Protein AF-A0A847LRG6-F1 (afdb_monomer)

Radius of gyration: 13.57 Å; Cα contacts (8 Å, |Δi|>4): 171; chains: 1; bounding box: 31×30×33 Å

Sequence (98 aa):
MFSDGTNLFCYFDINKYKGLIFVQIKDHVNNNVHLLDDDYLIDLSKAKSSSLKGFIIATNPLNELIDENWETFMPGELIVFKYGEMIYSSTGRKIKNF

Mean predicted aligned error: 6.4 Å

Nearest PDB structures (foldseek):
  5flv-assembly4_M  TM=1.477E-01  e=2.340E+00  Mus musculus
  4s0h-assembly1_A  TM=1.942E-01  e=5.214E+00  Homo sapiens
  5flv-assembly1_A  TM=1.985E-01  e=8.241E+00  Mus musculus
  1ut2-assembly1_A  TM=1.638E-01  e=9.785E+00  Escherichia coli

Solvent-accessible surface area (backbone atoms only — not comparable to full-atom values): 5963 Å² total; per-residue (Å²): 113,53,67,83,88,62,45,40,42,40,65,35,47,66,86,54,77,66,62,46,32,35,32,74,46,52,80,76,66,60,74,75,46,51,44,43,55,102,90,44,80,45,68,49,47,75,59,80,53,101,60,62,55,26,68,52,74,39,60,63,85,35,69,75,52,56,88,50,83,66,41,72,62,52,68,59,28,41,38,33,33,41,92,50,32,53,80,45,44,77,79,66,63,83,67,62,79,135

Secondary structure (DSSP, 8-state):
-EE-SSEEEEE--TT--S--EEEEE-TTS-S--EEEETTEEEEGGGS--TT--EEEEESS--GGGTTS--EEPPTT-EEEEETTEEEEETT-------

Structure (mmCIF, N/CA/C/O backbone):
data_AF-A0A847LRG6-F1
#
_entry.id   AF-A0A847LRG6-F1
#
loop_
_atom_site.group_PDB
_atom_site.id
_atom_site.type_symbol
_atom_site.label_atom_id
_atom_site.label_alt_id
_atom_site.label_comp_id
_atom_site.label_asym_id
_atom_site.label_entity_id
_atom_site.label_seq_id
_atom_site.pdbx_PDB_ins_code
_atom_site.Cartn_x
_atom_site.Cartn_y
_atom_site.Cartn_z
_atom_site.occupancy
_atom_site.B_iso_or_equiv
_atom_site.auth_seq_id
_atom_site.auth_comp_id
_atom_site.auth_asym_id
_atom_site.auth_atom_id
_atom_site.pdbx_PDB_model_num
ATOM 1 N N . MET A 1 1 ? -0.842 -6.481 -5.824 1.00 92.69 1 MET A N 1
ATOM 2 C CA . MET A 1 1 ? -1.797 -6.238 -4.719 1.00 92.69 1 MET A CA 1
ATOM 3 C C . MET A 1 1 ? -3.024 -7.098 -4.946 1.00 92.69 1 MET A C 1
ATOM 5 O O . MET A 1 1 ? -3.360 -7.328 -6.102 1.00 92.69 1 MET A O 1
ATOM 9 N N . PHE A 1 2 ? -3.671 -7.566 -3.886 1.00 95.44 2 PHE A N 1
ATOM 10 C CA . PHE A 1 2 ? -4.945 -8.285 -3.966 1.00 95.44 2 PHE A CA 1
ATOM 11 C C . PHE A 1 2 ? -5.797 -7.975 -2.733 1.00 95.44 2 PHE A C 1
ATOM 13 O O . PHE A 1 2 ? -5.280 -7.502 -1.721 1.00 95.44 2 PHE A O 1
ATOM 20 N N . SER A 1 3 ? -7.104 -8.206 -2.820 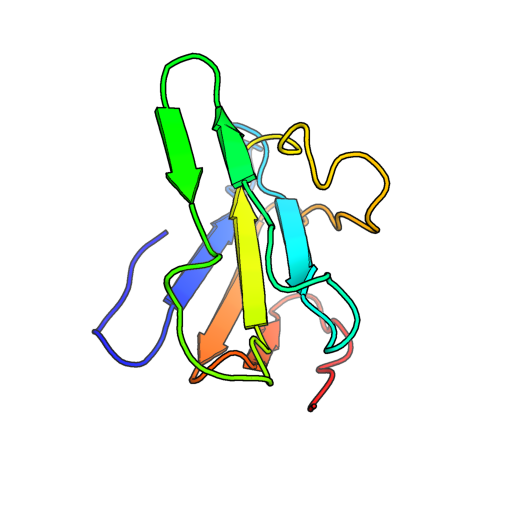1.00 97.12 3 SER A N 1
ATOM 21 C CA . SER A 1 3 ? -8.042 -7.920 -1.735 1.00 97.12 3 SER A CA 1
ATOM 22 C C . SER A 1 3 ? -9.106 -9.006 -1.636 1.00 97.12 3 SER A C 1
ATOM 24 O O . SER A 1 3 ? -9.475 -9.604 -2.644 1.00 97.12 3 SER A O 1
ATOM 26 N N . ASP A 1 4 ? -9.599 -9.234 -0.420 1.00 97.44 4 ASP A N 1
ATOM 27 C CA . ASP A 1 4 ? -10.780 -10.059 -0.131 1.00 97.44 4 ASP A CA 1
ATOM 28 C C . ASP A 1 4 ? -12.057 -9.213 0.079 1.00 97.44 4 ASP A C 1
ATOM 30 O O . ASP A 1 4 ? -13.090 -9.729 0.500 1.00 97.44 4 ASP A O 1
ATOM 34 N N . GLY A 1 5 ? -11.990 -7.901 -0.184 1.00 95.69 5 GLY A N 1
ATOM 35 C CA . GLY A 1 5 ? -13.070 -6.939 0.054 1.00 95.69 5 GLY A CA 1
ATOM 36 C C . GLY A 1 5 ? -13.065 -6.304 1.450 1.00 95.69 5 GLY A C 1
ATOM 37 O O . GLY A 1 5 ? -13.764 -5.318 1.663 1.00 95.69 5 GLY A O 1
ATOM 38 N N . THR A 1 6 ? -12.267 -6.818 2.390 1.00 95.94 6 THR A N 1
ATOM 39 C CA . THR A 1 6 ? -12.084 -6.255 3.743 1.00 95.94 6 THR A CA 1
ATOM 40 C C . THR A 1 6 ? -10.630 -5.862 4.000 1.00 95.94 6 THR A C 1
ATOM 42 O O . THR A 1 6 ? -10.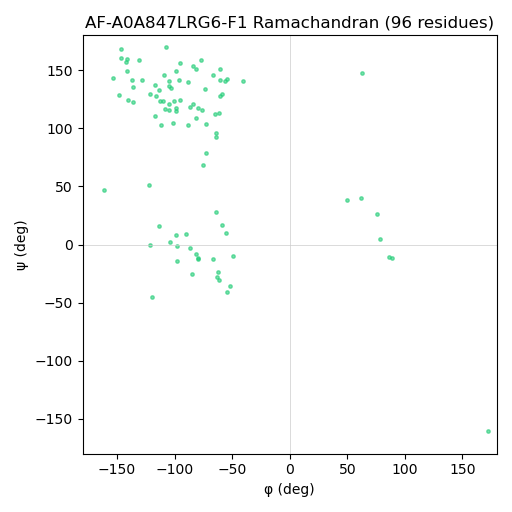347 -4.785 4.525 1.00 95.94 6 THR A O 1
ATOM 45 N N . ASN A 1 7 ? -9.707 -6.741 3.629 1.00 97.06 7 ASN A N 1
ATOM 46 C CA . ASN A 1 7 ? -8.272 -6.589 3.751 1.00 97.06 7 ASN A CA 1
ATOM 47 C C . ASN A 1 7 ? -7.670 -6.285 2.377 1.00 97.06 7 ASN A C 1
ATOM 49 O 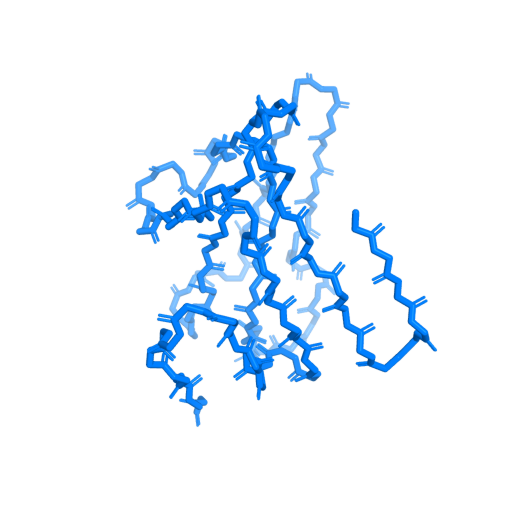O . ASN A 1 7 ? -8.053 -6.870 1.356 1.00 97.06 7 ASN A O 1
ATOM 53 N N . LEU A 1 8 ? -6.690 -5.391 2.357 1.00 97.44 8 LEU A N 1
ATOM 54 C CA . LEU A 1 8 ? -5.836 -5.132 1.209 1.00 97.44 8 LEU A CA 1
ATOM 55 C C . LEU A 1 8 ? -4.441 -5.683 1.504 1.00 97.44 8 LEU A C 1
ATOM 57 O O . LEU A 1 8 ? -3.765 -5.218 2.420 1.00 97.44 8 LEU A O 1
ATOM 61 N N . PHE A 1 9 ? -4.017 -6.665 0.713 1.00 97.31 9 PHE A N 1
ATOM 62 C C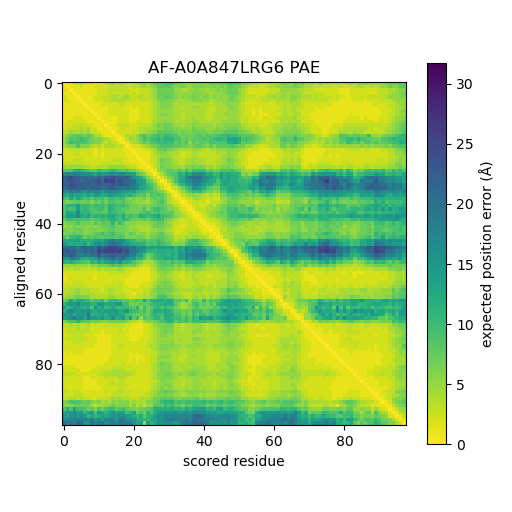A . PHE A 1 9 ? -2.716 -7.311 0.822 1.00 97.31 9 PHE A CA 1
ATOM 63 C C . PHE A 1 9 ? -1.752 -6.718 -0.212 1.00 97.31 9 PHE A C 1
ATOM 65 O O . PHE A 1 9 ? -1.947 -6.831 -1.433 1.00 97.31 9 PHE A O 1
ATOM 72 N N . CYS A 1 10 ? -0.683 -6.105 0.288 1.00 97.06 10 CYS A N 1
ATOM 73 C CA . CYS A 1 10 ? 0.352 -5.463 -0.510 1.00 97.06 10 CYS A CA 1
ATOM 74 C C . CYS A 1 10 ? 1.681 -6.180 -0.289 1.00 97.06 10 CYS A C 1
ATOM 76 O O . CYS A 1 10 ? 2.262 -6.097 0.789 1.00 97.06 10 CYS A O 1
ATOM 78 N N . TYR A 1 11 ? 2.148 -6.884 -1.317 1.00 96.31 11 TYR A N 1
ATOM 79 C CA . TYR A 1 11 ? 3.426 -7.585 -1.310 1.00 96.31 11 TYR A CA 1
ATOM 80 C C . TYR A 1 11 ? 4.380 -6.941 -2.310 1.00 96.31 11 TYR A C 1
ATOM 82 O O . TYR A 1 11 ? 3.987 -6.711 -3.459 1.00 96.31 11 TYR A O 1
ATOM 90 N N . PHE A 1 12 ? 5.615 -6.690 -1.880 1.00 96.44 12 PHE A N 1
ATOM 91 C CA . PHE A 1 12 ? 6.701 -6.285 -2.760 1.00 96.44 12 PHE A CA 1
ATOM 92 C C . PHE A 1 12 ? 7.654 -7.458 -2.991 1.00 96.44 12 PHE A C 1
ATOM 94 O O . PHE A 1 12 ? 8.218 -8.010 -2.047 1.00 96.44 12 PHE A O 1
ATOM 101 N N . ASP A 1 13 ? 7.816 -7.843 -4.258 1.00 94.50 13 ASP A N 1
ATOM 102 C CA . ASP A 1 13 ? 8.626 -8.994 -4.647 1.00 94.50 13 ASP A CA 1
ATOM 103 C C . ASP A 1 13 ? 10.071 -8.896 -4.137 1.00 94.50 13 ASP A C 1
ATOM 105 O O . ASP A 1 13 ? 10.696 -7.832 -4.154 1.00 94.50 13 ASP A O 1
ATOM 109 N N . ILE A 1 14 ? 10.623 -10.031 -3.705 1.00 95.00 14 ILE A N 1
ATOM 110 C CA . ILE A 1 14 ? 11.984 -10.099 -3.161 1.00 95.00 14 ILE A CA 1
ATOM 111 C C . ILE A 1 14 ? 13.054 -9.725 -4.197 1.00 95.00 14 ILE A C 1
ATOM 113 O O . ILE A 1 14 ? 14.094 -9.174 -3.836 1.00 95.00 14 ILE A O 1
ATOM 117 N N . ASN A 1 15 ? 12.782 -9.944 -5.486 1.00 95.25 15 ASN A N 1
ATOM 118 C CA . ASN A 1 15 ? 13.659 -9.553 -6.589 1.00 95.25 15 ASN A CA 1
ATOM 119 C C . ASN A 1 15 ? 13.359 -8.138 -7.105 1.00 95.25 15 ASN A C 1
ATOM 121 O O . ASN A 1 15 ? 13.933 -7.717 -8.108 1.00 95.25 15 ASN A O 1
ATOM 125 N N . LYS A 1 16 ? 12.504 -7.380 -6.404 1.00 89.75 16 LYS A N 1
ATOM 126 C CA . LYS A 1 16 ? 12.183 -5.974 -6.679 1.00 89.75 16 LYS A CA 1
ATOM 127 C C . LYS A 1 16 ? 11.535 -5.742 -8.047 1.00 89.75 16 LYS A C 1
ATOM 129 O O . LYS A 1 16 ? 11.841 -4.757 -8.722 1.00 89.75 16 LYS A O 1
ATOM 134 N N . TYR A 1 17 ? 10.637 -6.634 -8.470 1.00 82.62 17 TYR A N 1
ATOM 135 C CA . TYR A 1 17 ? 9.881 -6.439 -9.708 1.00 82.62 17 TYR A CA 1
ATOM 136 C C . TYR A 1 17 ? 8.957 -5.207 -9.610 1.00 82.62 17 TYR A C 1
ATOM 138 O O . TYR A 1 17 ? 7.837 -5.307 -9.113 1.00 82.62 17 TYR A O 1
ATOM 146 N N . LYS A 1 18 ? 9.450 -4.065 -10.124 1.00 83.12 18 LYS A N 1
ATOM 147 C CA . LYS A 1 18 ? 8.868 -2.703 -10.065 1.00 83.12 18 LYS A CA 1
ATOM 148 C C . LYS A 1 18 ? 8.730 -2.143 -8.643 1.00 83.12 18 LYS A C 1
ATOM 150 O O . LYS A 1 18 ? 8.503 -2.883 -7.703 1.00 83.12 18 LYS A O 1
ATOM 155 N N . GLY A 1 19 ? 8.871 -0.827 -8.475 1.00 87.88 19 GLY A N 1
ATOM 156 C CA . GLY A 1 19 ? 8.736 -0.188 -7.161 1.00 87.88 19 GLY A CA 1
ATOM 157 C C . GLY A 1 19 ? 7.351 -0.400 -6.541 1.00 87.88 19 GLY A C 1
ATOM 158 O O . GLY A 1 19 ? 6.359 -0.543 -7.256 1.00 87.88 19 GLY A O 1
ATOM 159 N N . LEU A 1 20 ? 7.290 -0.407 -5.209 1.00 94.75 20 LEU A N 1
ATOM 160 C CA . LEU A 1 20 ? 6.044 -0.310 -4.458 1.00 94.75 20 LEU A CA 1
ATOM 161 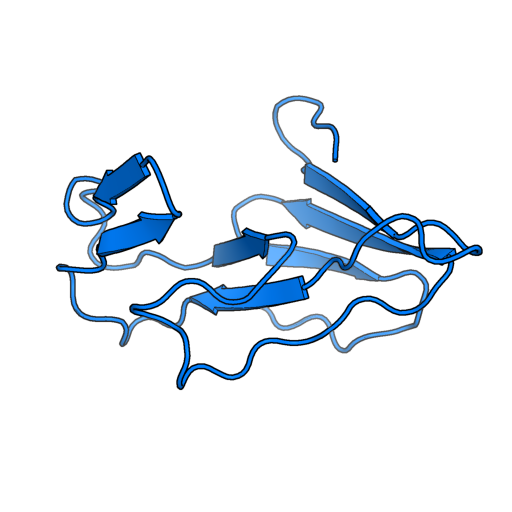C C . LEU A 1 20 ? 6.259 0.663 -3.304 1.00 94.75 20 LEU A C 1
ATOM 163 O O . LEU A 1 20 ? 7.163 0.486 -2.481 1.00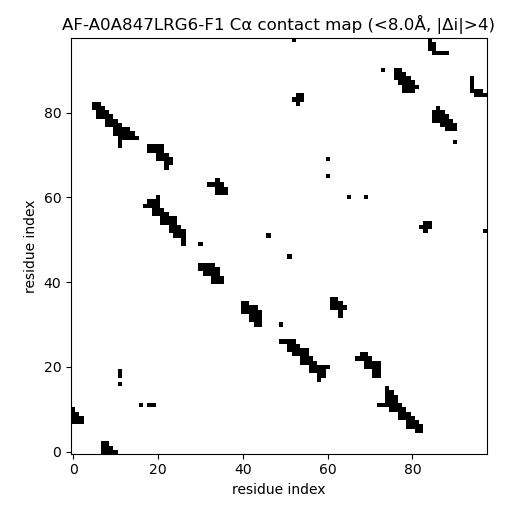 94.75 20 LEU A O 1
ATOM 167 N N . ILE A 1 21 ? 5.442 1.703 -3.269 1.00 93.62 21 ILE A N 1
ATOM 168 C CA . ILE A 1 21 ? 5.496 2.761 -2.270 1.00 93.62 21 ILE A CA 1
ATOM 169 C C . ILE A 1 21 ? 4.103 3.005 -1.702 1.00 93.62 21 ILE A C 1
ATOM 171 O O . ILE A 1 21 ? 3.092 2.669 -2.325 1.00 93.62 21 ILE A O 1
ATOM 175 N N . PHE A 1 22 ? 4.044 3.596 -0.51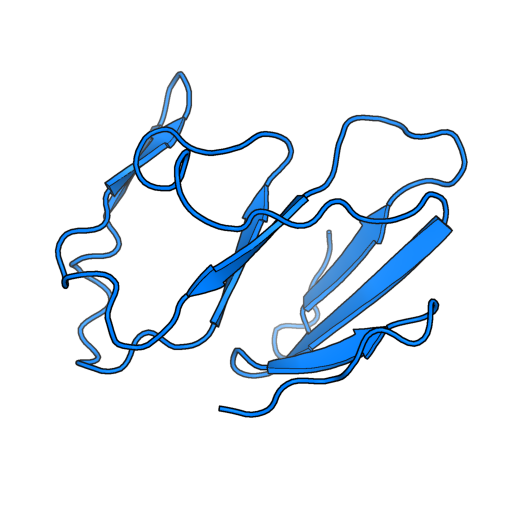8 1.00 93.62 22 PHE A N 1
ATOM 176 C CA . PHE A 1 22 ? 2.795 4.010 0.096 1.00 93.62 22 PHE A CA 1
ATOM 177 C C . PHE A 1 22 ? 2.940 5.334 0.828 1.00 93.62 22 PHE A C 1
ATOM 179 O O . PHE A 1 22 ? 4.027 5.704 1.256 1.00 93.62 22 PHE A O 1
ATOM 186 N N . VAL A 1 23 ? 1.827 6.024 1.017 1.00 89.50 23 VAL A N 1
ATOM 187 C CA . VAL A 1 23 ? 1.751 7.238 1.826 1.00 89.50 23 VAL A CA 1
ATOM 188 C C . VAL A 1 23 ? 0.499 7.187 2.685 1.00 89.50 23 VAL A C 1
ATOM 190 O O . VAL A 1 23 ? -0.545 6.700 2.248 1.00 89.50 23 VAL A O 1
ATOM 193 N N . GLN A 1 24 ? 0.609 7.657 3.926 1.00 87.00 24 GLN A N 1
ATOM 194 C CA . GLN A 1 24 ? -0.535 7.816 4.816 1.00 87.00 24 GLN A CA 1
ATOM 195 C C . GLN A 1 24 ? -1.216 9.158 4.538 1.00 87.00 24 GLN A C 1
ATOM 197 O O . GLN A 1 24 ? -0.598 10.205 4.722 1.00 87.00 24 GLN A O 1
ATOM 202 N N . ILE A 1 25 ? -2.497 9.133 4.175 1.00 80.94 25 ILE A N 1
ATOM 203 C CA . ILE A 1 25 ? -3.326 10.338 4.118 1.00 80.94 25 ILE A CA 1
ATOM 204 C C . ILE A 1 25 ? -3.696 10.708 5.557 1.00 80.94 25 ILE A C 1
ATOM 206 O O . ILE A 1 25 ? -4.368 9.940 6.251 1.00 80.94 25 ILE A O 1
ATOM 210 N N . LYS A 1 26 ? -3.231 11.868 6.021 1.00 71.44 26 LYS A N 1
ATOM 211 C CA . LYS A 1 26 ? -3.638 12.455 7.307 1.00 71.44 26 LYS A CA 1
ATOM 212 C C . LYS A 1 26 ? -4.772 13.454 7.067 1.00 71.44 26 LYS A C 1
ATOM 214 O O . LYS A 1 26 ? -4.838 14.026 5.987 1.00 71.44 26 LYS A O 1
ATOM 219 N N . ASP A 1 27 ? -5.594 13.724 8.084 1.00 58.53 27 ASP A N 1
ATOM 220 C CA . ASP A 1 27 ? -6.777 14.622 8.048 1.00 58.53 27 ASP A CA 1
ATOM 221 C C . ASP A 1 27 ? -6.558 16.025 7.432 1.00 58.53 27 ASP A C 1
ATOM 223 O O . ASP A 1 27 ? -7.511 16.769 7.224 1.00 58.53 27 ASP A O 1
ATOM 227 N N . HIS A 1 28 ? -5.313 16.412 7.157 1.00 52.28 28 HIS A N 1
ATOM 228 C CA . HIS A 1 28 ? -4.931 17.713 6.621 1.00 52.28 28 HIS A CA 1
ATOM 229 C C . HIS A 1 28 ? -4.702 17.744 5.110 1.00 52.28 28 HIS A C 1
ATOM 231 O O . HIS A 1 28 ? -4.406 18.821 4.593 1.00 52.28 28 HIS A O 1
ATOM 237 N N . VAL A 1 29 ? -4.829 16.624 4.388 1.00 54.88 29 VAL A N 1
ATOM 238 C CA . VAL A 1 29 ? -4.807 16.715 2.926 1.00 54.88 29 VAL A CA 1
ATOM 239 C C . VAL A 1 29 ? -6.138 17.335 2.498 1.00 54.88 29 VAL A C 1
ATOM 241 O O . VAL A 1 29 ? -7.186 16.702 2.599 1.00 54.88 29 VAL A O 1
ATOM 244 N N . ASN A 1 30 ? -6.094 18.625 2.141 1.00 52.78 30 ASN A N 1
ATOM 245 C CA . ASN A 1 30 ? -7.242 19.423 1.708 1.00 52.78 30 ASN A CA 1
ATOM 246 C C . ASN A 1 30 ? -8.152 18.597 0.791 1.00 52.78 30 ASN A C 1
ATOM 248 O O . ASN A 1 30 ? -7.651 17.881 -0.068 1.00 52.78 30 ASN A O 1
ATOM 252 N N . ASN A 1 31 ? -9.473 18.746 0.935 1.00 54.41 31 ASN A N 1
ATOM 253 C CA . ASN A 1 31 ? -10.532 18.009 0.220 1.00 54.41 31 ASN A CA 1
ATOM 254 C C . ASN A 1 31 ? -10.472 18.049 -1.332 1.00 54.41 31 ASN A C 1
ATOM 256 O O . ASN A 1 31 ? -11.420 17.622 -1.978 1.00 54.41 31 ASN A O 1
ATOM 260 N N . ASN A 1 32 ? -9.394 18.547 -1.937 1.00 61.56 32 ASN A N 1
ATOM 261 C CA . ASN A 1 32 ? -9.157 18.670 -3.369 1.00 61.56 32 ASN A CA 1
ATOM 262 C C . ASN A 1 32 ? -7.871 17.925 -3.774 1.00 61.56 32 ASN A C 1
ATOM 264 O O . ASN A 1 32 ? -6.988 18.525 -4.376 1.00 61.56 32 ASN A O 1
ATOM 268 N N . VAL A 1 33 ? -7.727 16.651 -3.393 1.00 70.44 33 VAL A N 1
ATOM 269 C CA . VAL A 1 33 ? -6.594 15.830 -3.854 1.00 70.44 33 VAL A CA 1
ATOM 270 C C . VAL A 1 33 ? -6.946 15.186 -5.183 1.00 70.44 33 VAL A C 1
ATOM 272 O O . VAL A 1 33 ? -7.864 14.367 -5.271 1.00 70.44 33 VAL A O 1
ATOM 275 N N . HIS A 1 34 ? -6.184 15.528 -6.203 1.00 74.06 34 HIS A N 1
ATOM 276 C CA . HIS A 1 34 ? -6.239 14.963 -7.533 1.00 74.06 34 HIS A CA 1
ATOM 277 C C . HIS A 1 34 ? -4.958 14.165 -7.777 1.00 74.06 34 HIS A C 1
ATOM 279 O O . HIS A 1 34 ? -3.888 14.698 -8.050 1.00 74.06 34 HIS A O 1
ATOM 285 N N . LEU A 1 35 ? -5.039 12.842 -7.692 1.00 78.38 35 LEU A N 1
ATOM 286 C CA . LEU A 1 35 ? -3.880 12.024 -8.025 1.00 78.38 35 LEU A CA 1
ATOM 287 C C . LEU A 1 35 ? -3.792 11.904 -9.541 1.00 78.38 35 LEU A C 1
ATOM 289 O O . LEU A 1 35 ? -4.695 11.366 -10.180 1.00 78.38 35 LEU A O 1
ATOM 293 N N . LEU A 1 36 ? -2.706 12.422 -10.097 1.00 77.06 36 LEU A N 1
ATOM 294 C CA . LEU A 1 36 ? -2.402 12.335 -11.515 1.00 77.06 36 LEU A CA 1
ATOM 295 C C . LEU A 1 36 ? -1.387 11.220 -11.747 1.00 77.06 36 LEU A C 1
ATOM 297 O O . LEU A 1 36 ? -0.304 11.231 -11.159 1.00 77.06 36 LEU A O 1
ATOM 301 N N . ASP A 1 37 ? -1.771 10.290 -12.609 1.00 76.50 37 ASP A N 1
ATOM 302 C CA . ASP A 1 37 ? -0.888 9.365 -13.316 1.00 76.50 37 ASP A CA 1
ATOM 303 C C . ASP A 1 37 ? -0.818 9.801 -14.793 1.00 76.50 37 ASP A C 1
ATOM 305 O O . ASP A 1 37 ? -1.603 10.657 -15.212 1.00 76.50 37 ASP A O 1
ATOM 309 N N . ASP A 1 38 ? 0.085 9.222 -15.586 1.00 76.94 38 ASP A N 1
ATOM 310 C CA . ASP A 1 38 ? 0.373 9.657 -16.965 1.00 76.94 38 ASP A CA 1
ATOM 311 C C . ASP A 1 38 ? -0.893 9.772 -17.842 1.00 76.94 38 ASP A C 1
ATOM 313 O O . ASP A 1 38 ? -1.018 10.704 -18.637 1.00 76.94 38 ASP A O 1
ATOM 317 N N . ASP A 1 39 ? -1.866 8.876 -17.635 1.00 80.19 39 ASP A N 1
ATOM 318 C CA . ASP A 1 39 ? -3.111 8.805 -18.413 1.00 80.19 39 ASP A CA 1
ATOM 319 C C . ASP A 1 39 ? -4.395 8.961 -17.570 1.00 80.19 39 ASP A C 1
ATOM 321 O O . ASP A 1 39 ? -5.504 8.898 -18.110 1.00 80.19 39 ASP A O 1
ATOM 325 N N . TYR A 1 40 ? -4.289 9.138 -16.245 1.00 80.12 40 TYR A N 1
ATOM 326 C CA . TYR A 1 40 ? -5.449 9.094 -15.346 1.00 80.12 40 TYR A CA 1
ATOM 327 C C . TYR A 1 40 ? -5.451 10.207 -14.303 1.00 80.12 40 TYR A C 1
ATOM 329 O O . TYR A 1 40 ? -4.472 10.448 -13.605 1.00 80.12 40 TYR A O 1
ATOM 337 N N . LEU A 1 41 ? -6.624 10.820 -14.137 1.00 81.88 41 LEU A N 1
ATOM 338 C CA . LEU A 1 41 ? -6.937 11.723 -13.038 1.00 81.88 41 LEU A CA 1
ATOM 339 C C . LEU A 1 41 ? -7.853 11.009 -12.041 1.00 81.88 41 LEU A C 1
ATOM 341 O O . LEU A 1 41 ? -9.000 10.680 -12.353 1.00 81.88 41 LEU A O 1
ATOM 345 N N . ILE A 1 42 ? -7.358 10.807 -10.826 1.00 82.50 42 ILE A N 1
ATOM 346 C CA . ILE A 1 42 ? -8.115 10.253 -9.707 1.00 82.50 42 ILE A CA 1
ATOM 347 C C . ILE A 1 42 ? -8.515 11.410 -8.796 1.00 82.50 42 ILE A C 1
ATOM 349 O O . ILE A 1 42 ? -7.710 11.954 -8.048 1.00 82.50 42 ILE A O 1
ATOM 353 N N . ASP A 1 43 ? -9.786 11.783 -8.863 1.00 77.94 43 ASP A N 1
ATOM 354 C CA . ASP A 1 43 ? -10.363 12.851 -8.054 1.00 77.94 43 ASP A CA 1
ATOM 355 C C . ASP A 1 43 ? -10.870 12.312 -6.705 1.00 77.94 43 ASP A C 1
ATOM 357 O O . ASP A 1 43 ? -11.937 11.692 -6.629 1.00 77.94 43 ASP A O 1
ATOM 361 N N . LEU A 1 44 ? -10.108 12.556 -5.633 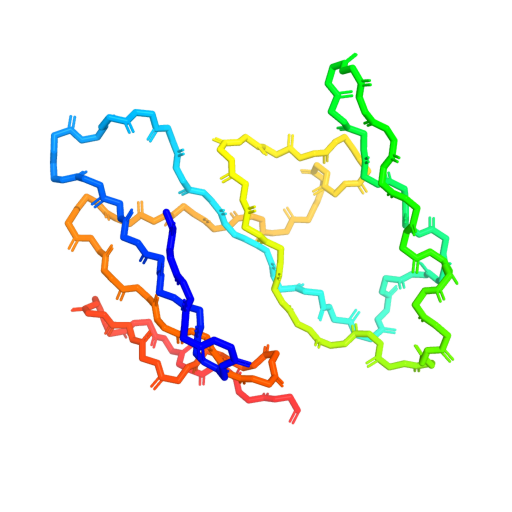1.00 75.81 44 LEU A N 1
ATOM 362 C CA . LEU A 1 44 ? -10.473 12.148 -4.274 1.00 75.81 44 LEU A CA 1
ATOM 363 C C . LEU A 1 44 ? -11.452 13.119 -3.600 1.00 75.81 44 LEU A C 1
ATOM 365 O O . LEU A 1 44 ? -12.007 12.772 -2.558 1.00 75.81 44 LEU A O 1
ATOM 369 N N . SER A 1 45 ? -11.751 14.282 -4.194 1.00 71.31 45 SER A N 1
ATOM 370 C CA . SER A 1 45 ? -12.700 15.256 -3.621 1.00 71.31 45 SER A CA 1
ATOM 371 C C . SER A 1 45 ? -14.124 14.707 -3.481 1.00 71.31 45 SER A C 1
ATOM 373 O O . SER A 1 45 ? -14.916 15.143 -2.643 1.00 71.31 45 SER A O 1
ATOM 375 N N . LYS A 1 46 ? -14.456 13.690 -4.286 1.00 63.25 46 LYS A N 1
ATOM 376 C CA . LYS A 1 46 ? -15.755 13.006 -4.268 1.00 63.25 46 LYS A CA 1
ATOM 377 C C . LYS A 1 46 ? -15.882 11.974 -3.153 1.00 63.25 46 LYS A C 1
ATOM 379 O O . LYS A 1 46 ? -17.002 11.535 -2.877 1.00 63.25 46 LYS A O 1
ATOM 384 N N . ALA A 1 47 ? -14.785 11.599 -2.495 1.00 63.69 47 ALA A N 1
ATOM 385 C CA . ALA A 1 47 ? -14.824 10.800 -1.279 1.00 63.69 47 ALA A CA 1
ATOM 386 C C . ALA A 1 47 ? -15.328 11.694 -0.127 1.00 63.69 47 ALA A C 1
ATOM 388 O O . ALA A 1 47 ? -14.560 12.227 0.659 1.00 63.69 47 ALA A O 1
ATOM 389 N N . LYS A 1 48 ? -16.653 11.898 -0.077 1.00 50.62 48 LYS A N 1
ATOM 390 C CA . LYS A 1 48 ? -17.417 12.876 0.731 1.00 50.62 48 LYS A CA 1
ATOM 391 C C . LYS A 1 48 ? -17.276 12.803 2.269 1.00 50.62 48 LYS A C 1
ATOM 393 O O . LYS A 1 48 ? -18.113 13.364 2.972 1.00 50.62 48 LYS A O 1
ATOM 398 N N . SER A 1 49 ? -16.265 12.144 2.824 1.00 54.91 49 SER A N 1
ATOM 399 C CA . SER A 1 49 ? -16.015 12.164 4.266 1.00 54.91 49 SER A CA 1
ATOM 400 C C . SER A 1 49 ? -14.990 13.242 4.581 1.00 54.91 49 SER A C 1
ATOM 402 O O . SER A 1 49 ? -13.874 13.184 4.079 1.00 54.91 49 SER A O 1
ATOM 404 N N . SER A 1 50 ? -15.326 14.176 5.468 1.00 53.56 50 SER A N 1
ATOM 405 C CA . SER A 1 50 ? -14.428 15.184 6.057 1.00 53.56 50 SER A CA 1
ATOM 406 C C . SER A 1 50 ? -13.301 14.586 6.929 1.00 53.56 50 SER A C 1
ATOM 408 O O . SER A 1 50 ? -12.870 15.200 7.897 1.00 53.56 50 SER A O 1
ATOM 410 N N . SER A 1 51 ? -12.888 13.352 6.640 1.00 60.38 51 SER A N 1
ATOM 411 C CA . SER A 1 51 ? -11.957 12.529 7.408 1.00 60.38 51 SER A CA 1
ATOM 412 C C . SER A 1 51 ? -11.407 11.399 6.525 1.00 60.38 51 SER A C 1
ATOM 414 O O . SER A 1 51 ? -11.481 10.221 6.896 1.00 60.38 51 SER A O 1
ATOM 416 N N . LEU A 1 52 ? -10.965 11.712 5.300 1.00 69.12 52 LEU A N 1
ATOM 417 C CA . LEU A 1 52 ? -10.291 10.725 4.454 1.00 69.12 52 LEU A CA 1
ATOM 418 C C . LEU A 1 52 ? -8.979 10.316 5.142 1.00 69.12 52 LEU A C 1
ATOM 420 O O . LEU A 1 52 ? -7.945 10.958 4.997 1.00 69.12 52 LEU A O 1
ATOM 424 N N . LYS A 1 53 ? -9.057 9.244 5.927 1.00 77.44 53 LYS A N 1
ATOM 425 C CA . LYS A 1 53 ? -7.951 8.628 6.652 1.00 77.44 53 LYS A CA 1
ATOM 426 C C . LYS A 1 53 ? -7.653 7.294 5.996 1.00 77.44 53 LYS A C 1
ATOM 428 O O . LYS A 1 53 ? -8.544 6.457 5.850 1.00 77.44 53 LYS A O 1
ATOM 433 N N . GLY A 1 54 ? -6.416 7.098 5.565 1.00 86.81 54 GLY A N 1
ATOM 434 C CA . GLY A 1 54 ? -6.057 5.862 4.890 1.00 86.81 54 GLY A CA 1
ATOM 435 C C . GLY A 1 54 ? -4.662 5.874 4.306 1.00 86.81 54 GLY A C 1
ATOM 436 O O . GLY A 1 54 ? -3.817 6.687 4.679 1.00 86.81 54 GLY A O 1
ATOM 437 N N . PHE A 1 55 ? -4.442 4.966 3.362 1.00 89.44 55 PHE A N 1
ATOM 438 C CA . PHE A 1 55 ? -3.185 4.840 2.644 1.00 89.44 55 PHE A CA 1
ATOM 439 C C . PHE A 1 55 ? -3.430 4.841 1.142 1.00 89.44 55 PHE A C 1
ATOM 441 O O . PHE A 1 55 ? -4.379 4.220 0.662 1.00 89.44 55 PHE A O 1
ATOM 448 N N . ILE A 1 56 ? -2.538 5.499 0.409 1.00 90.25 56 ILE A N 1
ATOM 449 C CA . ILE A 1 56 ? -2.414 5.339 -1.040 1.00 90.25 56 ILE A CA 1
ATOM 450 C C . ILE A 1 56 ? -1.202 4.455 -1.283 1.00 90.25 56 ILE A C 1
ATOM 452 O O . ILE A 1 56 ? -0.161 4.653 -0.662 1.00 90.25 56 ILE A O 1
ATOM 456 N N . ILE A 1 57 ? -1.352 3.477 -2.172 1.00 93.00 57 ILE A N 1
ATOM 457 C CA . ILE A 1 57 ? -0.291 2.565 -2.584 1.00 93.00 57 ILE A CA 1
ATOM 458 C C . ILE A 1 57 ? -0.121 2.719 -4.091 1.00 93.00 57 ILE A C 1
ATOM 460 O O . ILE A 1 57 ? -1.102 2.656 -4.831 1.00 93.00 57 ILE A O 1
ATOM 464 N N . ALA A 1 58 ? 1.114 2.922 -4.536 1.00 91.62 58 ALA A N 1
ATOM 465 C CA . ALA A 1 58 ? 1.443 3.160 -5.936 1.00 91.62 58 ALA A CA 1
ATOM 466 C C . ALA A 1 58 ? 2.810 2.560 -6.286 1.00 91.62 58 ALA A C 1
ATOM 468 O O . ALA A 1 58 ? 3.577 2.161 -5.407 1.00 91.62 58 ALA A O 1
ATOM 469 N N . THR A 1 59 ? 3.125 2.483 -7.578 1.00 90.19 59 THR A N 1
ATOM 470 C CA . THR A 1 59 ? 4.455 2.049 -8.037 1.00 90.19 59 THR A CA 1
ATOM 471 C C . THR A 1 59 ? 5.470 3.188 -8.066 1.00 90.19 59 THR A C 1
ATOM 473 O O . THR A 1 59 ? 6.662 2.931 -7.934 1.00 90.19 59 THR A O 1
ATOM 476 N N . ASN A 1 60 ? 4.996 4.430 -8.208 1.00 88.00 60 ASN A N 1
ATOM 477 C CA . ASN A 1 60 ? 5.774 5.669 -8.196 1.00 88.00 60 ASN A CA 1
ATOM 478 C C . ASN A 1 60 ? 4.981 6.766 -7.460 1.00 88.00 60 ASN A C 1
ATOM 480 O O . ASN A 1 60 ? 3.759 6.631 -7.340 1.00 88.00 60 ASN A O 1
ATOM 484 N N . PRO A 1 61 ? 5.638 7.834 -6.968 1.00 86.31 61 PRO A N 1
ATOM 485 C CA . PRO A 1 61 ? 4.937 8.964 -6.366 1.00 86.31 61 PRO A CA 1
ATOM 486 C C . PRO A 1 61 ? 3.995 9.614 -7.379 1.00 86.31 61 PRO A C 1
ATOM 488 O O . PRO A 1 61 ? 4.335 9.728 -8.553 1.00 86.31 61 PRO A O 1
ATOM 491 N N . LEU A 1 62 ? 2.824 10.041 -6.913 1.00 84.44 62 LEU A N 1
ATOM 492 C CA . LEU A 1 62 ? 1.832 10.734 -7.737 1.00 84.44 62 LEU A CA 1
ATOM 493 C C . LEU A 1 62 ? 1.988 12.244 -7.551 1.00 84.44 62 LEU A C 1
ATOM 495 O O . LEU A 1 62 ? 2.250 12.697 -6.436 1.00 84.44 62 LEU A O 1
ATOM 499 N N . ASN A 1 63 ? 1.820 13.010 -8.631 1.00 73.12 63 ASN A N 1
ATOM 500 C CA . ASN A 1 63 ? 2.283 14.402 -8.732 1.00 73.12 63 ASN A CA 1
ATOM 501 C C . ASN A 1 63 ? 1.787 15.324 -7.605 1.00 73.12 63 ASN A C 1
ATOM 503 O O . ASN A 1 63 ? 2.562 16.116 -7.082 1.00 73.12 63 ASN A O 1
ATOM 507 N N . GLU A 1 64 ? 0.526 15.202 -7.183 1.00 68.19 64 GLU A N 1
ATOM 508 C CA . GLU A 1 64 ? -0.029 16.052 -6.115 1.00 68.19 64 GLU A CA 1
ATOM 509 C C . GLU A 1 64 ? 0.351 15.634 -4.696 1.00 68.19 64 GLU A C 1
ATOM 511 O O . GLU A 1 64 ? 0.143 16.389 -3.752 1.00 68.19 64 GLU A O 1
ATOM 516 N N . LEU A 1 65 ? 0.931 14.448 -4.533 1.00 67.06 65 LEU A N 1
ATOM 517 C CA . LEU A 1 65 ? 1.459 13.979 -3.256 1.00 67.06 65 LEU A CA 1
ATOM 518 C C . LEU A 1 65 ? 2.978 13.837 -3.308 1.00 67.06 65 LEU A C 1
ATOM 520 O O . LEU A 1 65 ? 3.544 13.154 -2.465 1.00 67.06 65 LEU A O 1
ATOM 524 N N . ILE A 1 66 ? 3.657 14.422 -4.296 1.00 63.78 66 ILE A N 1
ATOM 525 C CA . ILE A 1 66 ? 5.098 14.216 -4.479 1.00 63.78 66 ILE A CA 1
ATOM 526 C C . ILE A 1 66 ? 5.919 14.707 -3.275 1.00 63.78 66 ILE A C 1
ATOM 528 O O . ILE A 1 66 ? 6.935 14.099 -2.947 1.00 63.78 66 ILE A O 1
ATOM 532 N N . ASP A 1 67 ? 5.425 15.739 -2.584 1.00 64.50 67 ASP A N 1
ATOM 533 C CA . ASP A 1 67 ? 6.020 16.315 -1.370 1.00 64.50 67 ASP A CA 1
ATOM 534 C C . ASP A 1 67 ? 5.577 15.607 -0.076 1.00 64.50 67 ASP A C 1
ATOM 536 O O . ASP A 1 67 ? 6.031 15.949 1.019 1.00 64.50 67 ASP A O 1
ATOM 540 N N . GLU A 1 68 ? 4.687 14.617 -0.170 1.00 69.81 68 GLU A N 1
ATOM 541 C CA . GLU A 1 68 ? 4.304 13.811 0.982 1.00 69.81 68 GLU A CA 1
ATOM 542 C C . GLU A 1 68 ? 5.376 12.770 1.324 1.00 69.81 68 GLU A C 1
ATOM 544 O O . GLU A 1 68 ? 6.195 12.358 0.501 1.00 69.81 68 GLU A O 1
ATOM 549 N N . ASN A 1 69 ? 5.344 12.291 2.569 1.00 82.25 69 ASN A N 1
ATOM 550 C CA . ASN A 1 69 ? 6.294 11.298 3.073 1.00 82.25 69 ASN A CA 1
ATOM 551 C C . ASN A 1 69 ? 5.983 9.889 2.536 1.00 82.25 69 ASN A C 1
ATOM 553 O O . ASN A 1 69 ? 5.558 9.014 3.294 1.00 82.25 69 ASN A O 1
ATOM 557 N N . TRP A 1 70 ? 6.181 9.668 1.236 1.00 88.81 70 TRP A N 1
ATOM 558 C CA . TRP A 1 70 ? 6.116 8.340 0.635 1.00 88.81 70 TRP A CA 1
ATOM 559 C C . TRP A 1 70 ? 7.160 7.414 1.263 1.00 88.81 70 TRP A C 1
ATOM 561 O O . TRP A 1 70 ? 8.355 7.706 1.305 1.00 88.81 70 TRP A O 1
ATOM 571 N N . GLU A 1 71 ? 6.708 6.253 1.711 1.00 92.38 71 GLU A N 1
ATOM 572 C CA . GLU A 1 71 ? 7.536 5.183 2.239 1.00 92.38 71 GLU A CA 1
ATOM 573 C C . GLU A 1 71 ? 7.644 4.058 1.206 1.00 92.38 71 GLU A C 1
ATOM 575 O O . GLU A 1 71 ? 6.663 3.652 0.584 1.00 92.38 71 GLU A O 1
ATOM 580 N N . THR A 1 72 ? 8.847 3.518 1.018 1.00 93.06 72 THR A N 1
ATOM 581 C CA . THR A 1 72 ? 9.077 2.378 0.118 1.00 93.06 72 THR A CA 1
ATOM 582 C C . THR A 1 72 ? 8.894 1.063 0.857 1.00 93.06 72 THR A C 1
ATOM 584 O O . THR A 1 72 ? 9.357 0.932 1.991 1.00 93.06 72 THR A O 1
ATOM 587 N N . PHE A 1 73 ? 8.274 0.075 0.214 1.00 95.25 73 PHE A N 1
ATOM 588 C CA . PHE A 1 73 ? 8.266 -1.300 0.710 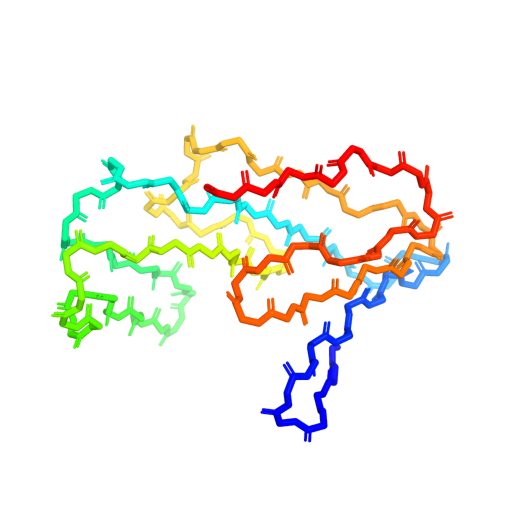1.00 95.25 73 PHE A CA 1
ATOM 589 C C . PHE A 1 73 ? 9.680 -1.897 0.671 1.00 95.25 73 PHE A C 1
ATOM 591 O O . PHE A 1 73 ? 10.461 -1.637 -0.245 1.00 95.25 73 PHE A O 1
ATOM 598 N N . MET A 1 74 ? 10.019 -2.749 1.635 1.00 94.81 74 MET A N 1
ATOM 599 C CA . MET A 1 74 ? 11.248 -3.541 1.578 1.00 94.81 74 MET A CA 1
ATOM 600 C C . MET A 1 74 ? 11.060 -4.782 0.691 1.00 94.81 74 MET A C 1
ATOM 602 O O . MET A 1 74 ? 9.948 -5.298 0.586 1.00 94.81 74 MET A O 1
ATOM 606 N N . PRO A 1 75 ? 12.112 -5.297 0.035 1.00 95.25 75 PRO A N 1
ATOM 607 C CA . PRO A 1 75 ? 11.991 -6.512 -0.770 1.00 95.25 75 PRO A CA 1
ATOM 608 C C . PRO A 1 75 ? 11.500 -7.688 0.078 1.00 95.25 75 PRO A C 1
ATOM 610 O O . PRO A 1 75 ? 12.046 -7.953 1.148 1.00 95.25 75 PRO A O 1
ATOM 613 N N . GLY A 1 76 ? 10.471 -8.390 -0.394 1.00 95.50 76 GLY A N 1
ATOM 614 C CA . GLY A 1 76 ? 9.809 -9.462 0.348 1.00 95.50 76 GLY A CA 1
ATOM 615 C C . GLY A 1 76 ? 8.833 -8.978 1.430 1.00 95.50 76 GLY A C 1
ATOM 616 O O . GLY A 1 76 ? 8.303 -9.800 2.178 1.00 95.50 76 GLY A O 1
ATOM 617 N N . GLU A 1 77 ? 8.587 -7.671 1.543 1.00 96.44 77 GLU A N 1
ATOM 618 C CA . GLU A 1 77 ? 7.666 -7.114 2.531 1.00 96.44 77 GLU A CA 1
ATOM 619 C C . GLU A 1 77 ? 6.206 -7.382 2.156 1.00 96.44 77 GLU A C 1
ATOM 621 O O . GLU A 1 77 ? 5.775 -7.132 1.030 1.00 96.44 77 GLU A O 1
ATOM 626 N N . LEU A 1 78 ? 5.436 -7.838 3.146 1.00 96.81 78 LEU A N 1
ATOM 627 C CA . LEU A 1 78 ? 3.983 -7.902 3.117 1.00 96.81 78 LEU A CA 1
ATOM 628 C C . LEU A 1 78 ? 3.433 -6.906 4.137 1.00 96.81 78 LEU A C 1
ATOM 630 O O . LEU A 1 78 ? 3.723 -7.005 5.331 1.00 96.81 78 LEU A O 1
ATOM 634 N N . ILE A 1 79 ? 2.591 -5.992 3.667 1.00 97.31 79 ILE A N 1
ATOM 635 C CA . ILE A 1 79 ? 1.777 -5.118 4.508 1.00 97.31 79 ILE A CA 1
ATOM 636 C C . ILE A 1 79 ? 0.308 -5.435 4.246 1.00 97.31 79 ILE A C 1
ATOM 638 O O . ILE A 1 79 ? -0.098 -5.625 3.095 1.00 97.31 79 ILE A O 1
ATOM 642 N N . VAL A 1 80 ? -0.485 -5.495 5.315 1.00 97.06 80 VAL A N 1
ATOM 643 C CA . VAL A 1 80 ? -1.938 -5.669 5.224 1.00 97.06 80 VAL A CA 1
ATOM 644 C C . VAL A 1 80 ? -2.625 -4.439 5.784 1.00 97.06 80 VAL A C 1
ATOM 646 O O . VAL A 1 80 ? -2.352 -4.028 6.916 1.00 97.06 80 VAL A O 1
ATOM 649 N N . PHE A 1 81 ? -3.533 -3.878 4.992 1.00 95.06 81 PHE A N 1
ATOM 650 C CA . PHE A 1 81 ? -4.372 -2.758 5.390 1.00 95.06 81 PHE A CA 1
ATOM 651 C C . PHE A 1 81 ? -5.824 -3.198 5.569 1.00 95.06 81 PHE A C 1
ATOM 653 O O . PHE A 1 81 ? -6.308 -4.059 4.832 1.00 95.06 81 PHE A O 1
ATOM 660 N N . LYS A 1 82 ? -6.533 -2.592 6.521 1.00 94.19 82 LYS A N 1
ATOM 661 C CA . LYS A 1 82 ? -7.951 -2.848 6.796 1.00 94.19 82 LYS A CA 1
ATOM 662 C C . LYS A 1 82 ? -8.617 -1.576 7.310 1.00 94.19 82 LYS A C 1
ATOM 664 O O . LYS A 1 82 ? -8.113 -0.959 8.237 1.00 94.19 82 LYS A O 1
ATOM 669 N N . TYR A 1 83 ? -9.744 -1.191 6.707 1.00 90.00 83 TYR A N 1
ATOM 670 C CA . TYR A 1 83 ? -10.502 0.021 7.067 1.00 90.00 83 TYR A CA 1
ATOM 671 C C . TYR A 1 83 ? -9.645 1.296 7.167 1.00 90.00 83 TYR A C 1
ATOM 673 O O . TYR A 1 83 ? -9.845 2.127 8.045 1.00 90.00 83 TYR A O 1
ATOM 681 N N . GLY A 1 84 ? -8.673 1.436 6.262 1.00 88.00 84 GLY A N 1
ATOM 682 C CA . GLY A 1 84 ? -7.748 2.567 6.240 1.00 88.00 84 GLY A CA 1
ATOM 683 C C . GLY A 1 84 ? -6.519 2.404 7.136 1.00 88.00 84 GLY A C 1
ATOM 684 O O . GLY A 1 84 ? -5.581 3.162 6.957 1.00 88.00 84 GLY A O 1
ATOM 685 N N . GLU A 1 85 ? -6.452 1.409 8.023 1.00 90.88 85 GLU A N 1
ATOM 686 C CA . GLU A 1 85 ? -5.332 1.189 8.952 1.00 90.88 85 GLU A CA 1
ATOM 687 C C . GLU A 1 85 ? -4.343 0.129 8.470 1.00 90.88 85 GLU A C 1
ATOM 689 O O . GLU A 1 85 ? -4.725 -0.836 7.812 1.00 90.88 85 GLU A O 1
ATOM 694 N N . MET A 1 86 ? -3.066 0.274 8.840 1.00 93.31 86 MET A N 1
ATOM 695 C CA . MET A 1 86 ? -2.059 -0.776 8.673 1.00 93.31 86 MET A CA 1
ATOM 696 C C . MET A 1 86 ? -2.180 -1.767 9.831 1.00 93.31 86 MET A C 1
ATOM 698 O O . MET A 1 86 ? -1.793 -1.445 10.944 1.00 93.31 86 MET A O 1
ATOM 702 N N . ILE A 1 87 ? -2.670 -2.979 9.586 1.00 95.31 87 ILE A N 1
ATOM 703 C CA . ILE A 1 87 ? -2.890 -3.975 10.651 1.00 95.31 87 ILE A CA 1
ATOM 704 C C . ILE A 1 87 ? -1.759 -5.002 10.767 1.00 95.31 87 ILE A C 1
ATOM 706 O O . ILE A 1 87 ? -1.682 -5.735 11.751 1.00 95.31 87 ILE A O 1
ATOM 710 N N . TYR A 1 88 ? -0.884 -5.076 9.763 1.00 95.81 88 TYR A N 1
ATOM 711 C CA . TYR A 1 88 ? 0.256 -5.988 9.745 1.00 95.81 88 TYR A CA 1
ATOM 712 C C . TYR A 1 88 ? 1.383 -5.444 8.867 1.00 95.81 88 TYR A C 1
ATOM 714 O O . TYR A 1 88 ? 1.127 -4.907 7.791 1.00 95.81 88 TYR A O 1
ATOM 722 N N . SER A 1 89 ? 2.625 -5.665 9.298 1.00 94.81 89 SER A N 1
ATOM 723 C CA . SER A 1 89 ? 3.835 -5.496 8.494 1.00 94.81 89 SER A CA 1
ATOM 724 C C . SER A 1 89 ? 4.801 -6.631 8.822 1.00 94.81 89 SER A C 1
ATOM 726 O O . SER A 1 89 ? 5.176 -6.814 9.983 1.00 94.81 89 SER A O 1
ATOM 728 N N . SER A 1 90 ? 5.239 -7.374 7.804 1.00 96.19 90 SER A N 1
ATOM 729 C CA . SER A 1 90 ? 6.206 -8.466 7.982 1.00 96.19 90 SER A CA 1
ATOM 730 C C . SER A 1 90 ? 7.592 -7.985 8.415 1.00 96.19 90 SER A C 1
ATOM 732 O O . SER A 1 90 ? 8.420 -8.784 8.844 1.00 96.19 90 SER A O 1
ATOM 734 N N . THR A 1 91 ? 7.845 -6.681 8.327 1.00 93.38 91 THR A N 1
ATOM 735 C CA . THR A 1 91 ? 9.126 -6.065 8.665 1.00 93.38 91 THR A CA 1
ATOM 736 C C . THR A 1 91 ? 9.108 -5.342 10.011 1.00 93.38 91 THR A C 1
ATOM 738 O O . THR A 1 91 ? 10.112 -4.759 10.417 1.00 93.38 91 THR A O 1
ATOM 741 N N . GLY A 1 92 ? 7.981 -5.391 10.728 1.00 87.69 92 GLY A N 1
ATOM 742 C CA . GLY A 1 92 ? 7.847 -4.769 12.042 1.00 87.69 92 GLY A CA 1
ATOM 743 C C . GLY A 1 92 ? 7.692 -3.249 11.996 1.00 87.69 92 GLY A C 1
ATOM 744 O O . GLY A 1 92 ? 8.043 -2.578 12.971 1.00 87.69 92 GLY A O 1
ATOM 745 N N . ARG A 1 93 ? 7.171 -2.679 10.896 1.00 88.44 93 ARG A N 1
ATOM 746 C CA . ARG A 1 93 ? 6.813 -1.251 10.869 1.00 88.44 93 ARG A CA 1
ATOM 747 C C . ARG A 1 93 ? 5.870 -0.922 12.019 1.00 88.44 93 ARG A C 1
ATOM 749 O O . ARG A 1 93 ? 4.977 -1.700 12.358 1.00 88.44 93 ARG A O 1
ATOM 756 N N . LYS A 1 94 ? 6.055 0.263 12.605 1.00 79.75 94 LYS A N 1
ATOM 757 C CA . LYS A 1 94 ? 5.143 0.770 13.633 1.00 79.75 94 LYS A CA 1
ATOM 758 C C . LYS A 1 94 ? 3.755 0.927 13.023 1.00 79.75 94 LYS A C 1
ATOM 760 O O . LYS A 1 94 ? 3.548 1.796 12.180 1.00 79.75 94 LYS A O 1
ATOM 765 N N . ILE A 1 95 ? 2.825 0.109 13.494 1.00 76.00 95 ILE A N 1
ATOM 766 C CA . ILE A 1 95 ? 1.404 0.239 13.198 1.00 76.00 95 ILE A CA 1
ATOM 767 C C . ILE A 1 95 ? 0.930 1.559 13.811 1.00 76.00 95 ILE A C 1
ATOM 769 O O . ILE A 1 95 ? 0.976 1.745 15.028 1.00 76.00 95 ILE A O 1
ATOM 773 N N . LYS A 1 96 ? 0.568 2.511 12.951 1.00 62.78 96 LYS A N 1
ATOM 774 C CA . LYS A 1 96 ? -0.011 3.792 13.356 1.00 62.78 96 LYS A CA 1
ATOM 775 C C . LYS A 1 96 ? -1.523 3.690 13.193 1.00 62.78 96 LYS A C 1
ATOM 777 O O . LYS A 1 96 ? -1.998 3.569 12.066 1.00 62.78 96 LYS A O 1
ATOM 782 N N . ASN A 1 97 ? -2.233 3.757 14.311 1.00 58.16 97 ASN A N 1
ATOM 783 C CA . ASN A 1 97 ? -3.687 3.907 14.335 1.00 58.16 97 ASN A CA 1
ATOM 784 C C . ASN A 1 97 ? -4.031 5.401 14.201 1.00 58.16 97 ASN A C 1
ATOM 786 O O . ASN A 1 97 ? -3.194 6.249 14.542 1.00 58.16 97 ASN A O 1
ATOM 790 N N . PHE A 1 98 ? -5.212 5.714 13.667 1.00 56.78 98 PHE A N 1
ATOM 791 C CA . PHE A 1 98 ? -5.665 7.101 13.466 1.00 56.78 98 PHE A CA 1
ATOM 792 C C . PHE A 1 98 ? -6.418 7.703 14.655 1.00 56.78 98 PHE A C 1
ATOM 794 O O . PHE A 1 98 ? -6.732 6.967 15.614 1.00 56.78 98 PHE A O 1
#

pLDDT: mean 82.59, std 13.93, range [50.62, 97.44]

Foldseek 3Di:
DDDPVFKDKDWQALVRPFWKKKAWDFLPPPLADWFDDPPDTDGNNVVPDSGPTAMDMDRDDTDSCNVGDIDTAHHGWIWMDGPRWTPDIPVPPPTDDD